Protein AF-A0A6L5QAA8-F1 (afdb_monomer)

pLDDT: mean 79.22, std 14.13, range [44.03, 96.19]

Radius of gyration: 22.78 Å; Cα contacts (8 Å, |Δi|>4): 125; chains: 1; bounding box: 41×27×82 Å

Secondary structure (DSSP, 8-state):
-HHHHHHHHHHHHHHHHHHHHHHHHHGGGSPPPHHHHHHHHHHS-TT--HHHHHHHHHHHHTT-HHHHHHHHHHHHTSGGGHHHHHHHHHHHHHTT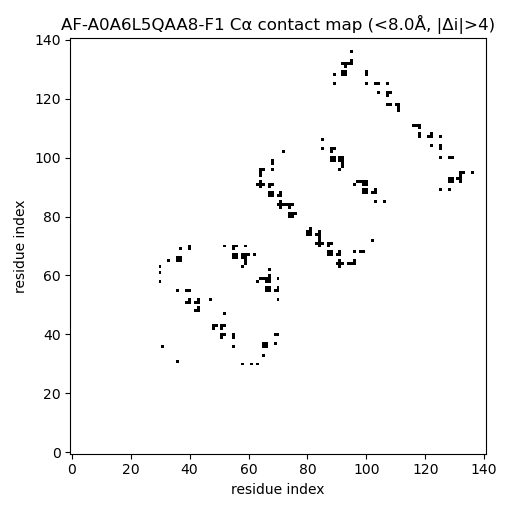-HHHHHHHHHHHHHHHHH-SSSTHHHHHHHHHHHHHHHHHHHS--

InterPro domains:
  IPR011990 Tetratricopeptide-like helical domain superfamily [G3DSA:1.25.40.10] (21-117)

Foldseek 3Di:
DVVVVVVVVVVVVVVVVVVVVVVVVVVVLDLDDLVVLVVLLVVLDPVGDPVSLVVLVSSLVVQPLSSLQSNLVVLVVPPVSPVVSLVSLLSSLLVQNPVSLVVQCVSLVVVCVVDVPDRPVSNVSSVVSNVNSVVVVVPPD

Sequence (141 aa):
MELFNKSGVLISAVLLLVGALIACQAQEDAIPSSTVIEAAAMQIGPAGQPAAERRLQEWADQGSPVAQRELALRYLSNPDKRHEAMQLFERAASAGDAQAAVGLVGMAHEASAGSRGGSAGAALNASRVIKEAATTNYLAH

Nearest PDB structures (foldseek):
  8e0l-assembly1_C  TM=3.605E-01  e=4.767E+00  synthetic construct

Structure (mmCIF, N/CA/C/O backbone):
data_AF-A0A6L5QAA8-F1
#
_entry.id   AF-A0A6L5QAA8-F1
#
loop_
_atom_site.group_PDB
_atom_site.id
_atom_site.type_symbol
_atom_site.label_atom_id
_atom_site.label_alt_id
_atom_site.label_comp_id
_atom_site.label_asym_id
_atom_site.label_entity_id
_atom_site.label_seq_id
_atom_site.pdbx_PDB_ins_code
_atom_site.Cartn_x
_atom_site.Cartn_y
_atom_site.Cartn_z
_atom_site.occupancy
_atom_site.B_iso_or_equiv
_atom_site.auth_seq_id
_atom_site.auth_comp_id
_atom_site.auth_asym_id
_atom_site.auth_atom_id
_atom_site.pdbx_PDB_model_num
ATOM 1 N N . MET A 1 1 ? -21.054 -0.780 58.603 1.00 51.72 1 MET A N 1
ATOM 2 C CA . MET A 1 1 ? -21.460 -1.338 57.292 1.00 51.72 1 MET A CA 1
ATOM 3 C C . MET A 1 1 ? -21.221 -0.376 56.117 1.00 51.72 1 MET A C 1
ATOM 5 O O . MET A 1 1 ? -21.365 -0.800 54.983 1.00 51.72 1 MET A O 1
ATOM 9 N N . GLU A 1 2 ? -20.788 0.877 56.328 1.00 56.81 2 GLU A N 1
ATOM 10 C CA . GLU A 1 2 ? -20.617 1.844 55.222 1.00 56.81 2 GLU A CA 1
ATOM 11 C C . GLU A 1 2 ? -19.251 1.822 54.513 1.00 56.81 2 GLU A C 1
ATOM 13 O O . GLU A 1 2 ? -19.149 2.277 53.375 1.00 56.81 2 GLU A O 1
ATOM 18 N N . LEU A 1 3 ? -18.198 1.292 55.152 1.00 53.03 3 LEU A N 1
ATOM 19 C CA . LEU A 1 3 ? -16.866 1.230 54.534 1.00 53.03 3 LEU A CA 1
ATOM 20 C C . LEU A 1 3 ? -16.831 0.290 53.319 1.00 53.03 3 LEU A C 1
ATOM 22 O O . LEU A 1 3 ? -16.290 0.669 52.288 1.00 53.03 3 LEU A O 1
ATOM 26 N N . PHE A 1 4 ? -17.465 -0.884 53.405 1.00 55.53 4 PHE A N 1
ATOM 27 C CA . PHE A 1 4 ? -17.488 -1.866 52.310 1.00 55.53 4 PHE A CA 1
ATOM 28 C C . PHE A 1 4 ? -18.199 -1.349 51.049 1.00 55.53 4 PHE A C 1
ATOM 30 O O . PHE A 1 4 ? -17.778 -1.669 49.940 1.00 55.53 4 PHE A O 1
ATOM 37 N N . ASN A 1 5 ? -19.219 -0.498 51.203 1.00 61.28 5 ASN A N 1
ATOM 38 C CA . ASN A 1 5 ? -19.919 0.119 50.074 1.00 61.28 5 ASN A CA 1
ATOM 39 C C . ASN A 1 5 ? -19.023 1.137 49.344 1.00 61.28 5 ASN A C 1
ATOM 41 O O . ASN A 1 5 ? -18.922 1.128 48.122 1.00 61.28 5 ASN A O 1
ATOM 45 N N . LYS A 1 6 ? -18.286 1.966 50.096 1.00 62.72 6 LYS A N 1
ATOM 46 C CA . LYS A 1 6 ? -17.345 2.941 49.517 1.00 62.72 6 LYS A CA 1
ATOM 47 C C . LYS A 1 6 ? -16.179 2.246 48.813 1.00 62.72 6 LYS A C 1
ATOM 49 O O . LYS A 1 6 ? -15.821 2.633 47.705 1.00 62.72 6 LYS A O 1
ATOM 54 N N . SER A 1 7 ? -15.632 1.188 49.413 1.00 73.25 7 SER A N 1
ATOM 55 C CA . SER A 1 7 ? -14.557 0.389 48.814 1.00 73.25 7 SER A CA 1
ATOM 56 C C . SER A 1 7 ? -14.996 -0.312 47.522 1.00 73.25 7 SER A C 1
ATOM 58 O O . SER A 1 7 ? -14.253 -0.290 46.546 1.00 73.25 7 SER A O 1
ATOM 60 N N . GLY A 1 8 ? -16.208 -0.880 47.473 1.00 75.00 8 GLY A N 1
ATOM 61 C CA . GLY A 1 8 ? -16.737 -1.541 46.272 1.00 75.00 8 GLY A CA 1
ATOM 62 C C . GLY A 1 8 ? -17.003 -0.582 45.105 1.00 75.00 8 GLY A C 1
ATOM 63 O O . GLY A 1 8 ? -16.705 -0.908 43.952 1.00 75.00 8 GLY A O 1
ATOM 64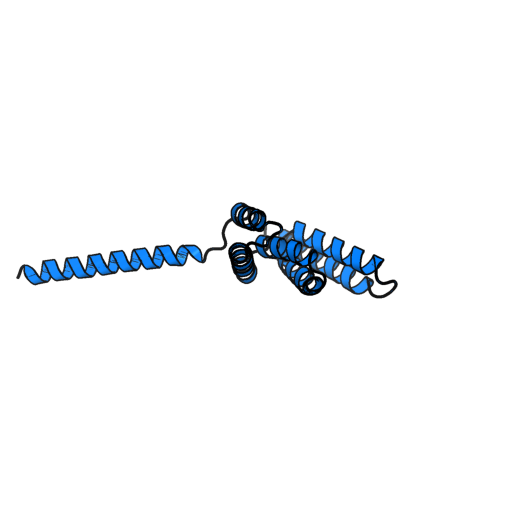 N N . VAL A 1 9 ? -17.491 0.627 45.404 1.00 79.69 9 VAL A N 1
ATOM 65 C CA . VAL A 1 9 ? -17.697 1.689 44.404 1.00 79.69 9 VAL A CA 1
ATOM 66 C C . VAL A 1 9 ? -16.362 2.178 43.839 1.00 79.69 9 VAL A C 1
ATOM 68 O O . VAL A 1 9 ? -16.242 2.345 42.627 1.00 79.69 9 VAL A O 1
ATOM 71 N N . LEU A 1 10 ? -15.339 2.342 44.684 1.00 81.38 10 LEU A N 1
ATOM 72 C CA . LEU A 1 10 ? -14.003 2.744 44.234 1.00 81.38 10 LEU A CA 1
ATOM 73 C C . LEU A 1 10 ? -13.359 1.690 43.325 1.00 81.38 10 LEU A C 1
ATOM 75 O O . LEU A 1 10 ? -12.819 2.042 42.282 1.00 81.38 10 LEU A O 1
ATOM 79 N N . ILE A 1 11 ? -13.460 0.404 43.672 1.00 82.31 11 ILE A N 1
ATOM 80 C CA . ILE A 1 11 ? -12.907 -0.681 42.847 1.00 82.31 11 ILE A CA 1
ATOM 81 C C . ILE A 1 11 ? -13.621 -0.748 41.490 1.00 82.31 11 ILE A C 1
ATOM 83 O O . ILE A 1 11 ? -12.961 -0.843 40.458 1.00 82.31 11 ILE A O 1
ATOM 87 N N . SER A 1 12 ? -14.953 -0.629 41.468 1.00 81.06 12 SER A N 1
ATOM 88 C CA . SER A 1 12 ? -15.714 -0.623 40.209 1.00 81.06 12 SER A CA 1
ATOM 89 C C . SER A 1 12 ? -15.386 0.592 39.339 1.00 81.06 12 SER A C 1
ATOM 91 O O . SER A 1 12 ? -15.223 0.451 38.131 1.00 81.06 12 SER A O 1
ATOM 93 N N . ALA A 1 13 ? -15.227 1.777 39.937 1.00 82.69 13 ALA A N 1
ATOM 94 C CA . ALA A 1 13 ? -14.843 2.986 39.211 1.00 82.69 13 ALA A CA 1
ATOM 95 C C . ALA A 1 13 ? -13.434 2.876 38.606 1.00 82.69 13 ALA A C 1
ATOM 97 O O . ALA A 1 13 ? -13.224 3.273 37.461 1.00 82.69 13 ALA A O 1
ATOM 98 N N . VAL A 1 14 ? -12.482 2.292 39.341 1.00 85.69 14 VAL A N 1
ATOM 99 C CA . VAL A 1 14 ? -11.121 2.043 38.842 1.00 85.69 14 VAL A CA 1
ATOM 100 C C . VAL A 1 14 ? -11.136 1.037 37.692 1.00 85.69 14 VAL A C 1
ATOM 102 O O . VAL A 1 14 ? -10.499 1.282 36.673 1.00 85.69 14 VAL A O 1
ATOM 105 N N . LEU A 1 15 ? -11.894 -0.056 37.805 1.00 84.75 15 LEU A N 1
ATOM 106 C CA . LEU A 1 15 ? -12.011 -1.045 36.729 1.00 84.75 15 LEU A CA 1
ATOM 107 C C . LEU A 1 15 ? -12.664 -0.461 35.468 1.00 84.75 15 LEU A C 1
ATOM 109 O O . LEU A 1 15 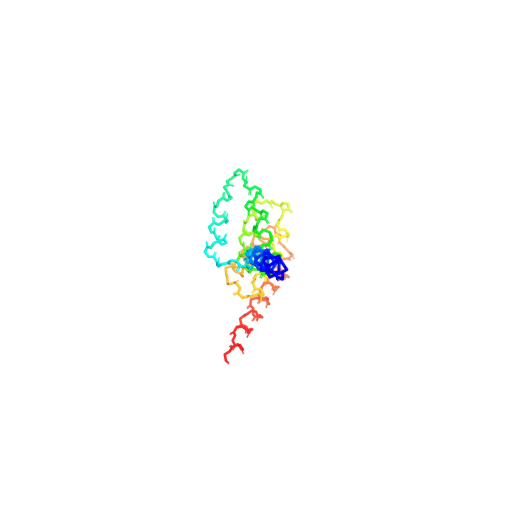? -12.208 -0.751 34.365 1.00 84.75 15 LEU A O 1
ATOM 113 N N . LEU A 1 16 ? -13.677 0.400 35.616 1.00 83.12 16 LEU A N 1
ATOM 114 C CA . LEU A 1 16 ? -14.295 1.108 34.490 1.00 83.12 16 LEU A CA 1
ATOM 115 C C . LEU A 1 16 ? -13.321 2.082 33.817 1.00 83.12 16 LEU A C 1
ATOM 117 O O . LEU A 1 16 ? -13.253 2.120 32.591 1.00 83.12 16 LEU A O 1
ATOM 121 N N . LEU A 1 17 ? -12.535 2.830 34.598 1.00 81.94 17 LEU A N 1
ATOM 122 C CA . LEU A 1 17 ? -11.500 3.724 34.071 1.00 81.94 17 LEU A CA 1
ATOM 123 C C . LEU A 1 17 ? -10.405 2.954 33.326 1.00 81.94 17 LEU A C 1
ATOM 125 O O . LEU A 1 17 ? -10.034 3.335 32.221 1.00 81.94 17 LEU A O 1
ATOM 129 N N . VAL A 1 18 ? -9.916 1.850 33.893 1.00 81.81 18 VAL A N 1
ATOM 130 C CA . VAL A 1 18 ? -8.899 1.008 33.246 1.00 81.81 18 VAL A CA 1
ATOM 131 C C . VAL A 1 18 ? -9.454 0.363 31.973 1.00 81.81 18 VAL A C 1
ATOM 133 O O . VAL A 1 18 ? -8.783 0.382 30.946 1.00 81.81 18 VAL A O 1
ATOM 136 N N . GLY A 1 19 ? -10.692 -0.139 31.997 1.00 78.00 19 GLY A N 1
ATOM 137 C CA . GLY A 1 19 ? -11.357 -0.683 30.810 1.00 78.00 19 GLY A CA 1
ATOM 138 C C . GLY A 1 19 ? -11.537 0.354 29.697 1.00 78.00 19 GLY A C 1
ATOM 139 O O . GLY A 1 19 ? -11.275 0.053 28.535 1.00 78.00 19 GLY A O 1
ATOM 140 N N . ALA A 1 20 ? -11.906 1.591 30.047 1.00 77.25 20 ALA A N 1
ATOM 141 C CA . ALA A 1 20 ? -12.014 2.693 29.092 1.00 77.25 20 ALA A CA 1
ATOM 142 C C . ALA A 1 20 ? -10.654 3.072 28.480 1.00 77.25 20 ALA A C 1
ATOM 144 O O . ALA A 1 20 ? -10.570 3.322 27.281 1.00 77.25 20 ALA A O 1
ATOM 145 N N . LEU A 1 21 ? -9.578 3.062 29.275 1.00 71.75 21 LEU A N 1
ATOM 146 C CA . LEU A 1 21 ? -8.226 3.327 28.778 1.00 71.75 21 LEU A CA 1
ATOM 147 C C . LEU A 1 21 ? -7.737 2.229 27.825 1.00 71.75 21 LEU A C 1
ATOM 149 O O . LEU A 1 21 ? -7.168 2.546 26.786 1.00 71.75 21 LEU A O 1
ATOM 153 N N . ILE A 1 22 ? -8.003 0.955 28.125 1.00 69.44 22 ILE A N 1
ATOM 154 C CA . ILE A 1 22 ? -7.653 -0.163 27.233 1.0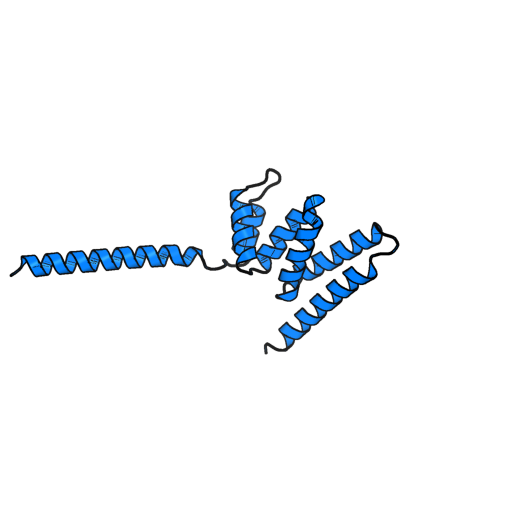0 69.44 22 ILE A CA 1
ATOM 155 C C . ILE A 1 22 ? -8.439 -0.070 25.914 1.00 69.44 22 ILE A C 1
ATOM 157 O O . ILE A 1 22 ? -7.868 -0.282 24.847 1.00 69.44 22 ILE A O 1
ATOM 161 N N . ALA A 1 23 ? -9.723 0.297 25.971 1.00 60.66 23 ALA A N 1
ATOM 162 C CA . ALA A 1 23 ? -10.546 0.488 24.778 1.00 60.66 23 ALA A CA 1
ATOM 163 C C . ALA A 1 23 ? -10.061 1.655 23.898 1.00 60.66 23 ALA A C 1
ATOM 165 O O . ALA A 1 23 ? -10.082 1.536 22.676 1.00 60.66 23 ALA A O 1
ATOM 166 N N . CYS A 1 24 ? -9.573 2.749 24.496 1.00 59.03 24 CYS A N 1
ATOM 167 C CA . CYS A 1 24 ? -8.958 3.846 23.744 1.00 59.03 24 CYS A CA 1
ATOM 168 C C . CYS A 1 24 ? -7.674 3.416 23.019 1.00 59.03 24 CYS A C 1
ATOM 170 O O . CYS A 1 24 ? -7.480 3.808 21.873 1.00 59.03 24 CYS A O 1
ATOM 172 N N . GLN A 1 25 ? -6.830 2.590 23.647 1.00 56.50 25 GLN A N 1
ATOM 173 C CA . GLN A 1 25 ? -5.596 2.104 23.015 1.00 56.50 25 GLN A CA 1
ATOM 174 C C . GLN A 1 25 ? -5.881 1.128 21.865 1.00 56.50 25 GLN A C 1
ATOM 176 O O . GLN A 1 25 ? -5.207 1.162 20.844 1.00 56.50 25 GLN A O 1
ATOM 181 N N . ALA A 1 26 ? -6.918 0.295 21.987 1.00 54.69 26 ALA A N 1
ATOM 182 C CA . ALA A 1 26 ? -7.302 -0.649 20.935 1.00 54.69 26 ALA A CA 1
ATOM 183 C C . ALA A 1 26 ? -7.845 0.033 19.662 1.00 54.69 26 ALA A C 1
ATOM 185 O O . ALA A 1 26 ? -7.930 -0.595 18.610 1.00 54.69 26 ALA A O 1
ATOM 186 N N . GLN A 1 27 ? -8.223 1.314 19.733 1.00 49.53 27 GLN A N 1
ATOM 187 C CA . GLN A 1 27 ? -8.711 2.054 18.570 1.00 49.53 27 GLN A CA 1
ATOM 188 C C . GLN A 1 27 ? -7.575 2.533 17.644 1.00 49.53 27 GLN A C 1
ATOM 190 O O . GLN A 1 27 ? -7.841 2.882 16.495 1.00 49.53 27 GLN A O 1
ATOM 195 N N . GLU A 1 28 ? -6.318 2.493 18.103 1.00 53.97 28 GLU A N 1
ATOM 196 C CA . GLU A 1 28 ? -5.133 2.771 17.277 1.00 53.97 28 GLU A CA 1
ATOM 197 C C . GLU A 1 28 ? -4.810 1.632 16.284 1.00 53.97 28 GLU A C 1
ATOM 199 O O . GLU A 1 28 ? -4.128 1.878 15.291 1.00 53.97 28 GLU A O 1
ATOM 204 N N . ASP A 1 29 ? -5.359 0.426 16.490 1.00 57.00 29 ASP A N 1
ATOM 205 C CA . ASP A 1 29 ? -5.167 -0.751 15.621 1.00 57.00 29 ASP A CA 1
ATOM 206 C C . ASP A 1 29 ? -6.130 -0.798 14.415 1.00 57.00 29 ASP A C 1
ATOM 208 O O . ASP A 1 29 ? -6.130 -1.751 13.635 1.00 57.00 29 ASP A O 1
ATOM 212 N N . ALA A 1 30 ? -6.992 0.209 14.244 1.00 73.00 30 ALA A N 1
ATOM 213 C CA . ALA A 1 30 ? -7.835 0.304 13.060 1.00 73.00 30 ALA A CA 1
ATOM 214 C C . ALA A 1 30 ? -7.054 0.945 11.904 1.00 73.00 30 ALA A C 1
ATOM 216 O O . ALA A 1 30 ? -6.535 2.055 12.037 1.00 73.00 30 ALA A O 1
ATOM 217 N N . ILE A 1 31 ? -7.035 0.283 10.741 1.00 83.69 31 ILE A N 1
ATOM 218 C CA . ILE A 1 31 ? -6.501 0.866 9.503 1.00 83.69 31 ILE A CA 1
ATOM 219 C C . ILE A 1 31 ? -7.205 2.214 9.260 1.00 83.69 31 ILE A C 1
ATOM 221 O O . ILE A 1 31 ? -8.429 2.241 9.084 1.00 83.69 31 ILE A O 1
ATOM 225 N N . PRO A 1 32 ? -6.473 3.341 9.247 1.00 86.19 32 PRO A N 1
ATOM 226 C CA . PRO A 1 32 ? -7.092 4.647 9.107 1.00 86.19 32 PRO A CA 1
ATOM 227 C C . PRO A 1 32 ? -7.554 4.886 7.665 1.00 86.19 32 PRO A C 1
ATOM 229 O O . PRO A 1 32 ? -7.173 4.186 6.728 1.00 86.19 32 PRO A O 1
ATOM 232 N N . SER A 1 33 ? -8.387 5.909 7.468 1.00 90.50 33 SER A N 1
ATOM 233 C CA . SER A 1 33 ? -8.886 6.267 6.133 1.00 90.50 33 SER A CA 1
ATOM 234 C C . SER A 1 33 ? -7.755 6.601 5.145 1.00 90.50 33 SER A C 1
ATOM 236 O O . SER A 1 33 ? -6.705 7.100 5.553 1.00 90.50 33 SER A O 1
ATOM 238 N N . SER A 1 34 ? -8.005 6.414 3.842 1.00 89.06 34 SER A N 1
ATOM 239 C CA . SER A 1 34 ? -7.032 6.668 2.758 1.00 89.06 34 SER A CA 1
ATOM 240 C C . SER A 1 34 ? -6.344 8.029 2.866 1.00 89.06 34 SER A C 1
ATOM 242 O O . SER A 1 34 ? -5.132 8.126 2.714 1.00 89.06 34 SER A O 1
ATOM 244 N N . THR A 1 35 ? -7.098 9.078 3.202 1.00 90.88 35 THR A N 1
ATOM 245 C CA . THR A 1 35 ? -6.581 10.448 3.320 1.00 90.88 35 THR A CA 1
ATOM 246 C C . THR A 1 35 ? -5.543 10.592 4.430 1.00 90.88 35 THR A C 1
ATOM 248 O O . THR A 1 35 ? -4.566 11.317 4.268 1.00 90.88 35 THR A O 1
ATOM 251 N N . VAL A 1 36 ? -5.722 9.889 5.550 1.00 91.50 36 VAL A N 1
ATOM 252 C CA . VAL A 1 36 ? -4.765 9.887 6.666 1.00 91.50 36 VAL A CA 1
ATOM 253 C C . VAL A 1 36 ? -3.490 9.153 6.268 1.00 91.50 36 VAL A C 1
ATOM 255 O O . VAL A 1 36 ? -2.395 9.624 6.570 1.00 91.50 36 VAL A O 1
ATOM 258 N N . ILE A 1 37 ? -3.627 8.033 5.556 1.00 92.69 37 ILE A N 1
ATOM 259 C CA . ILE A 1 37 ? -2.494 7.245 5.063 1.00 92.69 37 ILE A CA 1
ATOM 260 C C . ILE A 1 37 ? -1.665 8.065 4.071 1.00 92.69 37 ILE A C 1
ATOM 262 O O . ILE A 1 37 ? -0.450 8.176 4.221 1.00 92.69 37 ILE A O 1
ATOM 266 N N . GLU A 1 38 ? -2.318 8.698 3.100 1.00 91.69 38 GLU A N 1
ATOM 267 C CA . GLU A 1 38 ? -1.668 9.552 2.103 1.00 91.69 38 GLU A CA 1
ATOM 268 C C . GLU A 1 38 ? -1.033 10.789 2.746 1.00 91.69 38 GLU A C 1
ATOM 270 O O . GLU A 1 38 ? 0.104 11.138 2.431 1.00 91.69 38 GLU A O 1
ATOM 275 N N . ALA A 1 39 ? -1.703 11.423 3.712 1.00 89.81 39 ALA A N 1
ATOM 276 C CA . ALA A 1 39 ? -1.131 12.544 4.454 1.00 89.81 39 ALA A CA 1
ATOM 277 C C . ALA A 1 39 ? 0.110 12.128 5.262 1.00 89.81 39 ALA A C 1
ATOM 279 O O . ALA A 1 39 ? 1.095 12.868 5.315 1.00 89.81 39 ALA A O 1
ATOM 280 N N . ALA A 1 40 ? 0.093 10.945 5.880 1.00 89.19 40 ALA A N 1
ATOM 281 C CA . ALA A 1 40 ? 1.258 10.392 6.562 1.00 89.19 40 ALA A CA 1
ATOM 282 C C . ALA A 1 40 ? 2.387 10.076 5.573 1.00 89.19 40 ALA A C 1
ATOM 284 O O . ALA A 1 40 ? 3.549 10.364 5.863 1.00 89.19 40 ALA A O 1
ATOM 285 N N . ALA A 1 41 ? 2.054 9.566 4.383 1.00 89.69 41 ALA A N 1
ATOM 286 C CA . ALA A 1 41 ? 3.021 9.396 3.313 1.00 89.69 41 ALA A CA 1
ATOM 287 C C . ALA A 1 41 ? 3.640 10.751 2.934 1.00 89.69 41 ALA A C 1
ATOM 289 O O . ALA A 1 41 ? 4.858 10.873 2.950 1.00 89.69 41 ALA A O 1
ATOM 290 N N . MET A 1 42 ? 2.862 11.809 2.701 1.00 87.38 42 MET A N 1
ATOM 291 C CA . MET A 1 42 ? 3.401 13.136 2.351 1.00 87.38 42 MET A CA 1
ATOM 292 C C . MET A 1 42 ? 4.391 13.702 3.383 1.00 87.38 42 MET A C 1
ATOM 294 O O . MET A 1 42 ? 5.303 14.441 3.016 1.00 87.38 42 MET A O 1
ATOM 298 N N . GLN A 1 43 ? 4.261 13.340 4.663 1.00 85.19 43 GLN A N 1
ATOM 299 C CA . GLN A 1 43 ? 5.189 13.773 5.715 1.00 85.19 43 GLN A CA 1
ATOM 300 C C . GLN A 1 43 ? 6.573 13.127 5.615 1.00 85.19 43 GLN A C 1
ATOM 302 O O . GLN A 1 43 ? 7.541 13.667 6.156 1.00 85.19 43 GLN A O 1
ATOM 307 N N . ILE A 1 44 ? 6.696 11.987 4.935 1.00 84.00 44 ILE A N 1
ATOM 308 C CA . ILE A 1 44 ? 7.981 11.341 4.677 1.00 84.00 44 ILE A CA 1
ATOM 309 C C . ILE A 1 44 ? 8.631 12.083 3.497 1.00 84.00 44 ILE A C 1
ATOM 311 O O . ILE A 1 44 ? 8.518 11.691 2.331 1.00 84.00 44 ILE A O 1
ATOM 315 N N . GLY A 1 45 ? 9.274 13.204 3.822 1.00 72.12 45 GLY A N 1
ATOM 316 C CA . GLY A 1 45 ? 10.048 14.016 2.887 1.00 72.12 45 GLY A CA 1
ATOM 317 C C . GLY A 1 45 ? 11.345 13.335 2.416 1.00 72.12 45 GLY A C 1
ATOM 318 O O . GLY A 1 45 ? 11.621 12.192 2.786 1.00 72.12 45 GLY A O 1
ATOM 319 N N . PRO A 1 46 ? 12.188 14.040 1.638 1.00 67.00 46 PRO A N 1
ATOM 320 C CA . PRO A 1 46 ? 13.405 13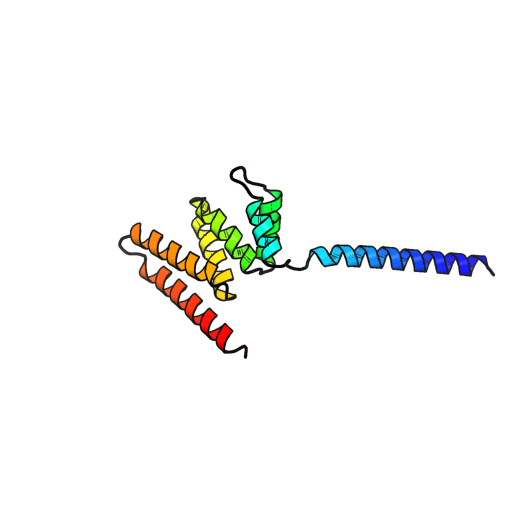.479 1.037 1.00 67.00 46 PRO A CA 1
ATOM 321 C C . PRO A 1 46 ? 14.452 13.009 2.058 1.00 67.00 46 PRO A C 1
ATOM 323 O O . PRO A 1 46 ? 15.269 12.152 1.742 1.00 67.00 46 PRO A O 1
ATOM 326 N N . ALA A 1 47 ? 14.416 13.536 3.286 1.00 68.44 47 ALA A N 1
ATOM 327 C CA . ALA A 1 47 ? 15.293 13.105 4.375 1.00 68.44 47 ALA A CA 1
ATOM 328 C C . ALA A 1 47 ? 14.868 11.770 5.019 1.00 68.44 47 ALA A C 1
ATOM 330 O O . ALA A 1 47 ? 15.624 11.223 5.816 1.00 68.44 47 ALA A O 1
ATOM 331 N N . GLY A 1 48 ? 13.678 11.254 4.684 1.00 67.56 48 GLY A N 1
ATOM 332 C CA . GLY A 1 48 ? 13.077 10.103 5.346 1.00 67.56 48 GLY A CA 1
ATOM 333 C C . GLY A 1 48 ? 12.617 10.459 6.760 1.00 67.56 48 GLY A C 1
ATOM 334 O O . GLY A 1 48 ? 13.388 10.898 7.605 1.00 67.56 48 GLY A O 1
ATOM 335 N N . GLN A 1 49 ? 11.332 10.276 7.043 1.00 80.75 49 GLN A N 1
ATOM 336 C CA . GLN A 1 49 ? 10.824 10.315 8.413 1.00 80.75 49 GLN A CA 1
ATOM 337 C C . GLN A 1 49 ? 10.597 8.872 8.861 1.00 80.75 49 GLN A C 1
ATOM 339 O O . GLN A 1 49 ? 9.536 8.316 8.568 1.00 80.75 49 GLN A O 1
ATOM 344 N N . PRO A 1 50 ? 11.565 8.242 9.558 1.00 81.50 50 PRO A N 1
ATOM 345 C CA . PRO A 1 50 ? 11.530 6.805 9.836 1.00 81.50 50 PRO A CA 1
ATOM 346 C C . PRO A 1 50 ? 10.311 6.394 10.669 1.00 81.50 50 PRO A C 1
ATOM 348 O O . PRO A 1 50 ? 9.823 5.276 10.547 1.00 81.50 50 PRO A O 1
ATOM 351 N N . ALA A 1 51 ? 9.777 7.302 11.490 1.00 84.75 51 ALA A N 1
ATOM 352 C CA . ALA A 1 51 ? 8.551 7.060 12.246 1.00 84.75 51 ALA A CA 1
ATOM 353 C C . ALA A 1 51 ? 7.296 7.018 11.357 1.00 84.75 51 ALA A C 1
ATOM 355 O O . ALA A 1 51 ? 6.385 6.240 11.624 1.00 84.75 51 ALA A O 1
ATOM 356 N N . ALA A 1 52 ? 7.229 7.850 10.316 1.00 85.38 52 ALA A N 1
ATOM 357 C CA . ALA A 1 52 ? 6.101 7.860 9.391 1.00 85.38 52 ALA A CA 1
ATOM 358 C C . ALA A 1 52 ? 6.192 6.698 8.390 1.00 85.38 52 ALA A C 1
ATOM 360 O O . ALA A 1 52 ? 5.177 6.077 8.095 1.00 85.38 52 ALA A O 1
ATOM 361 N N . GLU A 1 53 ? 7.401 6.330 7.951 1.00 88.31 53 GLU A N 1
ATOM 362 C CA . GLU A 1 53 ? 7.612 5.121 7.143 1.00 88.31 53 GLU A CA 1
ATOM 363 C C . GLU A 1 53 ? 7.240 3.854 7.919 1.00 88.31 53 GLU A C 1
ATOM 365 O O . GLU A 1 53 ? 6.546 2.997 7.381 1.00 88.31 53 GLU A O 1
ATOM 370 N N . ARG A 1 54 ? 7.608 3.766 9.205 1.00 90.06 54 ARG A N 1
ATOM 371 C CA . ARG A 1 54 ? 7.224 2.632 10.056 1.00 90.06 54 ARG A CA 1
ATOM 372 C C . ARG A 1 54 ? 5.708 2.494 10.195 1.00 90.06 54 ARG A C 1
ATOM 374 O O . ARG A 1 54 ? 5.197 1.397 10.035 1.00 90.06 54 ARG A O 1
ATOM 381 N N . ARG A 1 55 ? 4.985 3.596 10.413 1.00 90.00 55 ARG A N 1
ATOM 382 C CA . ARG A 1 55 ? 3.511 3.571 10.445 1.00 90.00 55 ARG A CA 1
ATOM 383 C C . ARG A 1 55 ? 2.911 3.124 9.117 1.00 90.00 55 ARG A C 1
ATOM 385 O O . ARG A 1 55 ? 1.961 2.351 9.090 1.00 90.00 55 ARG A O 1
ATOM 392 N N . LEU A 1 56 ? 3.483 3.589 8.008 1.00 91.88 56 LEU A N 1
ATOM 393 C CA . LEU A 1 56 ? 3.042 3.177 6.680 1.00 91.88 56 LEU A CA 1
ATOM 394 C C . LEU A 1 56 ? 3.261 1.674 6.461 1.00 91.88 56 LEU A C 1
ATOM 396 O O . LEU A 1 56 ? 2.397 1.008 5.899 1.00 91.88 56 LEU A O 1
ATOM 400 N N . GLN A 1 57 ? 4.380 1.142 6.955 1.00 93.25 57 GLN A N 1
ATOM 401 C CA . GLN A 1 57 ? 4.669 -0.289 6.962 1.00 93.25 57 GLN A CA 1
ATOM 402 C C . GLN A 1 57 ? 3.653 -1.063 7.809 1.00 93.25 57 GLN A C 1
ATOM 404 O O . GLN A 1 57 ? 3.069 -2.021 7.318 1.00 93.25 57 GLN A O 1
ATOM 409 N N . GLU A 1 58 ? 3.363 -0.601 9.025 1.00 92.81 58 GLU A N 1
ATOM 410 C CA . GLU A 1 58 ? 2.368 -1.219 9.909 1.00 92.81 58 GLU A CA 1
ATOM 411 C C . GLU A 1 58 ? 0.986 -1.294 9.244 1.00 92.81 58 GLU A C 1
ATOM 413 O O . GLU A 1 58 ? 0.345 -2.343 9.267 1.00 92.81 58 GLU A O 1
ATOM 418 N N . TRP A 1 59 ? 0.521 -0.219 8.600 1.00 93.94 59 TRP A N 1
ATOM 419 C CA . TRP A 1 59 ? -0.758 -0.240 7.881 1.00 93.94 59 TRP A CA 1
ATOM 420 C C . TRP A 1 59 ? -0.723 -1.117 6.627 1.00 93.94 59 TRP A C 1
ATOM 422 O O . TRP A 1 59 ? -1.729 -1.741 6.283 1.00 93.94 59 TRP A O 1
ATOM 432 N N . ALA A 1 60 ? 0.418 -1.182 5.939 1.00 94.06 60 ALA A N 1
ATOM 433 C CA . ALA A 1 60 ? 0.596 -2.061 4.789 1.00 94.06 60 ALA A CA 1
ATOM 434 C C . ALA A 1 60 ? 0.548 -3.544 5.195 1.00 94.06 60 ALA A C 1
ATOM 436 O O . ALA A 1 60 ? -0.068 -4.351 4.491 1.00 94.06 60 ALA A O 1
ATOM 437 N N . ASP A 1 61 ? 1.136 -3.883 6.343 1.00 93.06 61 ASP A N 1
ATOM 438 C CA . ASP A 1 61 ? 1.145 -5.228 6.923 1.00 93.06 61 ASP A CA 1
ATOM 439 C C . ASP A 1 61 ? -0.234 -5.630 7.467 1.00 93.06 61 ASP A C 1
ATOM 441 O O . ASP A 1 61 ? -0.627 -6.789 7.353 1.00 93.06 61 ASP A O 1
ATOM 445 N N . GLN A 1 62 ? -1.022 -4.664 7.948 1.00 91.12 62 GLN A N 1
ATOM 446 C CA . GLN A 1 62 ? -2.440 -4.854 8.284 1.00 91.12 62 GLN A CA 1
ATOM 447 C C . GLN A 1 62 ? -3.342 -5.046 7.050 1.00 91.12 62 GLN A C 1
ATOM 449 O O . GLN A 1 62 ? -4.519 -5.368 7.190 1.00 91.12 62 GLN A O 1
ATOM 454 N N . GLY A 1 63 ? -2.806 -4.879 5.836 1.00 90.62 63 GLY A N 1
ATOM 455 C CA . GLY A 1 63 ? -3.519 -5.152 4.588 1.00 90.62 63 GLY A CA 1
ATOM 456 C C . GLY A 1 63 ? -4.128 -3.927 3.910 1.00 90.62 63 GLY A C 1
ATOM 457 O O . GLY A 1 63 ? -4.925 -4.095 2.993 1.00 90.62 63 GLY A O 1
ATOM 458 N N . SER A 1 64 ? -3.765 -2.704 4.314 1.00 94.69 64 SER A N 1
ATOM 459 C CA . SER A 1 64 ? -4.236 -1.491 3.639 1.00 94.69 64 SER A CA 1
ATOM 460 C C . SER A 1 64 ? -3.672 -1.388 2.213 1.00 94.69 64 SER A C 1
ATOM 462 O O . SER A 1 64 ? -2.457 -1.202 2.065 1.00 94.69 64 SER A O 1
ATOM 464 N N . PRO A 1 65 ? -4.513 -1.428 1.157 1.00 94.06 65 PRO A N 1
ATOM 465 C CA . PRO A 1 65 ? -4.037 -1.329 -0.227 1.00 94.06 65 PRO A CA 1
ATOM 466 C C . PRO A 1 65 ? -3.373 0.025 -0.508 1.00 94.06 65 PRO A C 1
ATOM 468 O O . PRO A 1 65 ? -2.351 0.106 -1.186 1.00 94.06 65 PRO A O 1
ATOM 471 N N . VAL A 1 66 ? -3.904 1.084 0.110 1.00 94.81 66 VAL A N 1
ATOM 472 C CA . VAL A 1 66 ? -3.387 2.454 0.019 1.00 94.81 66 VAL A CA 1
ATOM 473 C C . VAL A 1 66 ? -1.997 2.540 0.647 1.00 94.81 66 VAL A C 1
ATOM 475 O O . VAL A 1 66 ? -1.077 3.065 0.030 1.00 94.81 66 VAL A O 1
ATOM 478 N N . ALA A 1 67 ? -1.803 1.982 1.848 1.00 95.56 67 ALA A N 1
ATOM 479 C CA . ALA A 1 67 ? -0.495 2.023 2.505 1.00 95.56 67 ALA A CA 1
ATOM 480 C C . ALA A 1 67 ? 0.554 1.207 1.740 1.00 95.56 67 ALA A C 1
ATOM 482 O O . ALA A 1 67 ? 1.686 1.658 1.575 1.00 95.56 67 ALA A O 1
ATOM 483 N N . GLN A 1 68 ? 0.163 0.037 1.223 1.00 96.19 68 GLN A N 1
ATOM 484 C CA . GLN A 1 68 ? 1.016 -0.790 0.369 1.00 96.19 68 GLN A CA 1
ATOM 485 C C . GLN A 1 68 ? 1.456 -0.027 -0.887 1.00 96.19 68 GLN A C 1
ATOM 487 O O . GLN A 1 68 ? 2.644 -0.015 -1.206 1.00 96.19 68 GLN A O 1
ATOM 492 N N . ARG A 1 69 ? 0.527 0.664 -1.560 1.00 95.62 69 ARG A N 1
ATOM 493 C CA . ARG A 1 69 ? 0.813 1.510 -2.726 1.00 95.62 69 ARG A CA 1
ATOM 494 C C . ARG A 1 69 ? 1.774 2.652 -2.391 1.00 95.62 69 ARG A C 1
ATOM 496 O O . ARG A 1 69 ? 2.770 2.830 -3.089 1.00 95.62 69 ARG A O 1
ATOM 503 N N . GLU A 1 70 ? 1.502 3.415 -1.334 1.00 94.75 70 GLU A N 1
ATOM 504 C CA . GLU A 1 70 ? 2.354 4.541 -0.931 1.00 94.75 70 GLU A CA 1
ATOM 505 C C . GLU A 1 70 ? 3.766 4.080 -0.535 1.00 94.75 70 GLU A C 1
ATOM 507 O O . GLU A 1 70 ? 4.757 4.732 -0.870 1.00 94.75 70 GLU A O 1
ATOM 512 N N . LEU A 1 71 ? 3.889 2.929 0.135 1.00 94.00 71 LEU A N 1
ATOM 513 C CA . LEU A 1 71 ? 5.185 2.343 0.475 1.00 94.00 71 LEU A CA 1
ATOM 514 C C . LEU A 1 71 ? 5.930 1.864 -0.781 1.00 94.00 71 LEU A C 1
ATOM 516 O O . LEU A 1 71 ? 7.127 2.118 -0.926 1.00 94.00 71 LEU A O 1
ATOM 520 N N . ALA A 1 72 ? 5.223 1.244 -1.729 1.00 94.19 72 ALA A N 1
ATOM 521 C CA . ALA A 1 72 ? 5.793 0.806 -2.999 1.00 94.19 72 ALA A CA 1
ATOM 522 C C . ALA A 1 72 ? 6.365 1.975 -3.814 1.00 94.19 72 ALA A C 1
ATOM 524 O O . ALA A 1 72 ? 7.497 1.894 -4.292 1.00 94.19 72 ALA A O 1
ATOM 525 N N . LEU A 1 73 ? 5.634 3.093 -3.909 1.00 92.25 73 LEU A N 1
ATOM 526 C CA . LEU A 1 73 ? 6.089 4.308 -4.598 1.00 92.25 73 LEU A CA 1
ATOM 527 C C . LEU A 1 73 ? 7.411 4.841 -4.030 1.00 92.25 73 LEU A C 1
ATOM 529 O O . LEU A 1 73 ? 8.262 5.331 -4.772 1.00 92.25 73 LEU A O 1
ATOM 533 N N . ARG A 1 74 ? 7.628 4.704 -2.719 1.00 89.06 74 ARG A N 1
ATOM 534 C CA . ARG A 1 74 ? 8.904 5.072 -2.087 1.00 89.06 74 ARG A CA 1
ATOM 535 C C . ARG A 1 74 ? 10.012 4.120 -2.465 1.00 89.06 74 ARG A C 1
ATOM 537 O O . ARG A 1 74 ? 11.117 4.547 -2.792 1.00 89.06 74 ARG A O 1
ATOM 544 N N . TYR A 1 75 ? 9.712 2.831 -2.421 1.00 91.31 75 TYR A N 1
ATOM 545 C CA . TYR A 1 75 ? 10.687 1.793 -2.702 1.00 91.31 75 TYR A CA 1
ATOM 546 C C . TYR A 1 75 ? 11.119 1.810 -4.171 1.00 91.31 75 TYR A C 1
ATOM 548 O O . TYR A 1 75 ? 12.260 1.464 -4.448 1.00 91.31 75 TYR A O 1
ATOM 556 N N . LEU A 1 76 ? 10.296 2.325 -5.095 1.00 88.25 76 LEU A N 1
ATOM 557 C CA . LEU A 1 76 ? 10.708 2.579 -6.483 1.00 88.25 76 LEU A CA 1
ATOM 558 C C . LEU A 1 76 ? 11.931 3.492 -6.602 1.00 88.25 76 LEU A C 1
ATOM 560 O O . LEU A 1 76 ? 12.753 3.298 -7.496 1.00 88.25 76 LEU A O 1
ATOM 564 N N . SER A 1 77 ? 12.061 4.471 -5.703 1.00 83.19 77 SER A N 1
ATOM 565 C CA . SER A 1 77 ? 13.189 5.408 -5.705 1.00 83.19 77 SER A CA 1
ATOM 566 C C . SER A 1 77 ? 14.490 4.759 -5.218 1.00 83.19 77 SER A C 1
ATOM 5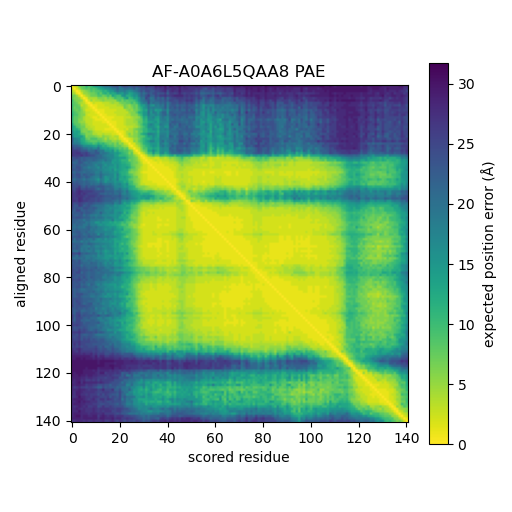68 O O . SER A 1 77 ? 15.564 5.325 -5.415 1.00 83.19 77 SER A O 1
ATOM 570 N N . ASN A 1 78 ? 14.416 3.575 -4.596 1.00 86.88 78 ASN A N 1
ATOM 571 C CA . ASN 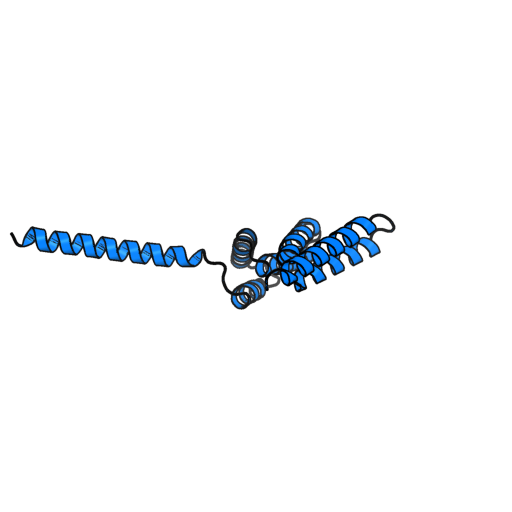A 1 78 ? 15.570 2.807 -4.152 1.00 86.88 78 ASN A CA 1
ATOM 572 C C . ASN A 1 78 ? 15.752 1.556 -5.041 1.00 86.88 78 ASN A C 1
ATOM 574 O O . ASN A 1 78 ? 14.939 0.631 -4.971 1.00 86.88 78 ASN A O 1
ATOM 578 N N . PRO A 1 79 ? 16.824 1.473 -5.851 1.00 84.56 79 PRO A N 1
ATOM 579 C CA . PRO A 1 79 ? 17.031 0.352 -6.766 1.00 84.56 79 PRO A CA 1
ATOM 580 C C . PRO A 1 79 ? 17.090 -1.009 -6.059 1.00 84.56 79 PRO A C 1
ATOM 582 O O . PRO A 1 79 ? 16.605 -1.989 -6.628 1.00 84.56 79 PRO A O 1
ATOM 585 N N . ASP A 1 80 ? 17.593 -1.065 -4.823 1.00 89.69 80 ASP A N 1
ATOM 586 C CA . ASP A 1 80 ? 17.706 -2.306 -4.048 1.00 89.69 80 ASP A CA 1
ATOM 587 C C . ASP A 1 80 ? 16.336 -2.810 -3.575 1.00 89.69 80 ASP A C 1
ATOM 589 O O . ASP A 1 80 ? 16.105 -4.014 -3.479 1.00 89.69 80 ASP A O 1
ATOM 593 N N . LYS A 1 81 ? 15.384 -1.894 -3.357 1.00 91.56 81 LYS A N 1
ATOM 594 C CA . LYS A 1 81 ? 14.027 -2.211 -2.891 1.00 91.56 81 LYS A CA 1
ATOM 595 C C . LYS A 1 81 ? 13.012 -2.387 -4.019 1.00 91.56 81 LYS A C 1
ATOM 597 O O . LYS A 1 81 ? 11.827 -2.586 -3.756 1.00 91.56 81 LYS A O 1
ATOM 602 N N . ARG A 1 82 ? 13.433 -2.359 -5.289 1.00 89.94 82 ARG A N 1
ATOM 603 C CA . ARG A 1 82 ? 12.490 -2.480 -6.415 1.00 89.94 82 ARG A CA 1
ATOM 604 C C . ARG A 1 82 ? 11.695 -3.784 -6.421 1.00 89.94 82 ARG A C 1
ATOM 606 O O . ARG A 1 82 ? 10.528 -3.766 -6.792 1.00 89.94 82 ARG A O 1
ATOM 613 N N . HIS A 1 83 ? 12.278 -4.898 -5.987 1.00 90.31 83 HIS A N 1
ATOM 614 C CA . HIS A 1 83 ? 11.537 -6.162 -5.898 1.00 90.31 83 HIS A CA 1
ATOM 615 C C . HIS A 1 83 ? 10.440 -6.104 -4.825 1.00 90.31 83 HIS A C 1
ATOM 617 O O . HIS A 1 83 ? 9.322 -6.553 -5.063 1.00 90.31 83 HIS A O 1
ATOM 623 N N . GLU A 1 84 ? 10.733 -5.493 -3.676 1.00 93.75 84 GLU A N 1
ATOM 624 C CA . GLU A 1 84 ? 9.757 -5.275 -2.602 1.00 93.75 84 GLU A CA 1
ATOM 625 C C . GLU A 1 84 ? 8.636 -4.324 -3.047 1.00 93.75 84 GLU A C 1
ATOM 627 O O . GLU A 1 84 ? 7.465 -4.585 -2.774 1.00 93.75 84 GLU A O 1
ATOM 632 N N . ALA A 1 85 ? 8.972 -3.267 -3.799 1.00 93.94 85 ALA A N 1
ATOM 633 C CA . ALA A 1 85 ? 7.988 -2.358 -4.390 1.00 93.94 85 ALA A CA 1
ATOM 634 C C . ALA A 1 85 ? 6.991 -3.105 -5.290 1.00 93.94 85 ALA A C 1
ATOM 636 O O . ALA A 1 85 ? 5.784 -2.892 -5.191 1.00 93.94 85 ALA A O 1
ATOM 637 N N . MET A 1 86 ? 7.490 -4.021 -6.127 1.00 93.00 86 MET A N 1
ATOM 638 C CA . MET A 1 86 ? 6.645 -4.823 -7.012 1.00 93.00 86 MET A CA 1
ATOM 639 C C . MET A 1 86 ? 5.663 -5.689 -6.214 1.00 93.00 86 MET A C 1
ATOM 641 O O . MET A 1 86 ? 4.468 -5.656 -6.482 1.00 93.00 86 MET A O 1
ATOM 645 N N . GLN A 1 87 ? 6.135 -6.388 -5.178 1.00 93.69 87 GLN A N 1
ATOM 646 C CA . GLN A 1 87 ? 5.276 -7.224 -4.327 1.00 93.69 87 GLN A CA 1
ATOM 647 C C . GLN A 1 87 ? 4.222 -6.412 -3.561 1.00 93.69 87 GLN A C 1
ATOM 649 O O . GLN A 1 87 ? 3.102 -6.875 -3.343 1.00 93.69 87 GLN A O 1
ATOM 654 N N . LEU A 1 88 ? 4.570 -5.204 -3.113 1.00 95.50 88 LEU A N 1
ATOM 655 C CA . LEU A 1 88 ? 3.625 -4.293 -2.466 1.00 95.50 88 LEU A CA 1
ATOM 656 C C . LEU A 1 88 ? 2.532 -3.844 -3.440 1.00 95.50 88 LEU A C 1
ATOM 658 O O . LEU A 1 88 ? 1.353 -3.890 -3.092 1.00 95.50 88 LEU A O 1
ATOM 662 N N . PHE A 1 89 ? 2.898 -3.480 -4.671 1.00 94.62 89 PHE A N 1
ATOM 663 C CA . PHE A 1 89 ? 1.910 -3.143 -5.688 1.00 94.62 89 PHE A CA 1
ATOM 664 C C . PHE A 1 89 ? 1.050 -4.341 -6.111 1.00 94.62 89 PHE A C 1
ATOM 666 O O . PHE A 1 89 ? -0.141 -4.159 -6.325 1.00 94.62 89 PHE A O 1
ATOM 673 N N . GLU A 1 90 ? 1.596 -5.558 -6.199 1.00 93.12 90 GLU A N 1
ATOM 674 C CA . GLU A 1 90 ? 0.822 -6.779 -6.492 1.00 93.12 90 GLU A CA 1
ATOM 675 C C . GLU A 1 90 ? -0.248 -7.036 -5.429 1.00 93.12 90 GLU A C 1
ATOM 677 O O . GLU A 1 90 ? -1.414 -7.274 -5.759 1.00 93.12 90 GLU A O 1
ATOM 682 N N . ARG A 1 91 ? 0.119 -6.921 -4.148 1.00 93.81 91 ARG A N 1
ATOM 683 C CA . ARG A 1 91 ? -0.830 -7.030 -3.033 1.00 93.81 91 ARG A CA 1
ATOM 684 C C . ARG A 1 91 ? -1.907 -5.947 -3.095 1.00 93.81 91 ARG A C 1
ATOM 686 O O . ARG A 1 91 ? -3.089 -6.276 -3.060 1.00 93.81 91 ARG A O 1
ATOM 693 N N . ALA A 1 92 ? -1.526 -4.688 -3.293 1.00 94.00 92 ALA A N 1
ATOM 694 C CA . ALA A 1 92 ? -2.489 -3.593 -3.373 1.00 94.00 92 ALA A CA 1
ATOM 695 C C . ALA A 1 92 ? -3.424 -3.732 -4.589 1.00 94.00 92 ALA A C 1
ATOM 697 O O . ALA A 1 92 ? -4.638 -3.574 -4.467 1.00 94.00 92 ALA A O 1
ATOM 698 N N . ALA A 1 93 ? -2.878 -4.091 -5.753 1.00 91.94 93 ALA A N 1
ATOM 699 C CA . ALA A 1 93 ? -3.641 -4.283 -6.981 1.00 91.94 93 ALA A CA 1
ATOM 700 C C . ALA A 1 93 ? -4.607 -5.468 -6.871 1.00 91.94 93 ALA A C 1
ATOM 702 O O . ALA A 1 93 ? -5.765 -5.339 -7.261 1.00 91.94 93 ALA A O 1
ATOM 703 N N . SER A 1 94 ? -4.173 -6.597 -6.298 1.00 90.12 94 SER A N 1
ATOM 704 C CA . SER A 1 94 ? -5.054 -7.751 -6.056 1.00 90.12 94 SER A CA 1
ATOM 705 C C . SER A 1 94 ? -6.193 -7.437 -5.079 1.00 90.12 94 SER A C 1
ATOM 707 O O . SER A 1 94 ? -7.284 -7.988 -5.221 1.00 90.12 94 SER A O 1
ATOM 709 N N . ALA A 1 95 ? -5.983 -6.496 -4.154 1.00 86.81 95 ALA A N 1
ATOM 710 C CA . ALA A 1 95 ? -7.015 -5.963 -3.268 1.00 86.81 95 ALA A CA 1
ATOM 71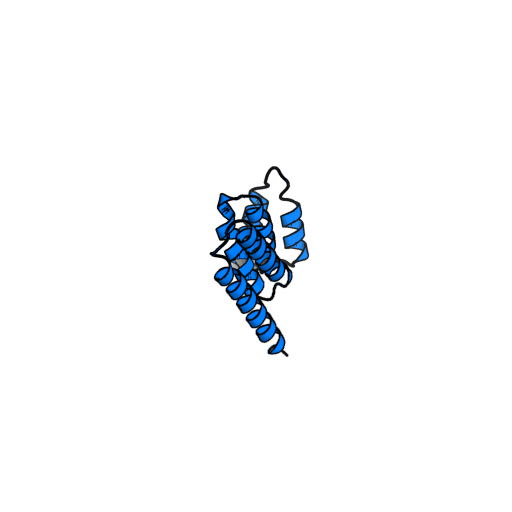1 C C . ALA A 1 95 ? -7.913 -4.885 -3.921 1.00 86.81 95 ALA A C 1
ATOM 713 O O . ALA A 1 95 ? -8.787 -4.332 -3.256 1.00 86.81 95 ALA A O 1
ATOM 714 N N . GLY A 1 96 ? -7.726 -4.591 -5.214 1.00 87.88 96 GLY A N 1
ATOM 715 C CA . GLY A 1 96 ? -8.563 -3.670 -5.990 1.00 87.88 96 GLY A CA 1
ATOM 716 C C . GLY A 1 96 ? -8.029 -2.240 -6.111 1.00 87.88 96 GLY A C 1
ATOM 717 O O . GLY A 1 96 ? -8.728 -1.382 -6.653 1.00 87.88 96 GLY A O 1
ATOM 718 N N . ASP A 1 97 ? -6.807 -1.952 -5.652 1.00 91.56 97 ASP A N 1
ATOM 719 C CA . ASP A 1 97 ? -6.206 -0.627 -5.821 1.00 91.56 97 ASP A CA 1
ATOM 720 C C . ASP A 1 97 ? -5.781 -0.398 -7.284 1.00 91.56 97 ASP A C 1
ATOM 722 O O . ASP A 1 97 ? -4.783 -0.932 -7.781 1.00 91.56 97 ASP A O 1
ATOM 726 N N . ALA A 1 98 ? -6.553 0.429 -7.991 1.00 89.50 98 ALA A N 1
ATOM 727 C CA . ALA A 1 98 ? -6.309 0.745 -9.395 1.00 89.50 98 ALA A CA 1
ATOM 728 C C . ALA A 1 98 ? -5.000 1.522 -9.625 1.00 89.50 98 ALA A C 1
ATOM 730 O O . ALA A 1 98 ? -4.382 1.382 -10.680 1.00 89.50 98 ALA A O 1
ATOM 731 N N . GLN A 1 99 ? -4.554 2.332 -8.662 1.00 91.00 99 GLN A N 1
ATOM 732 C CA . GLN A 1 99 ? -3.302 3.082 -8.788 1.00 91.00 99 GLN A CA 1
ATOM 733 C C . GLN A 1 99 ? -2.092 2.152 -8.633 1.00 91.00 99 GLN A C 1
ATOM 735 O O . GLN A 1 99 ? -1.111 2.285 -9.364 1.00 91.00 99 GLN A O 1
ATOM 740 N N . ALA A 1 100 ? -2.179 1.153 -7.754 1.00 92.62 100 ALA A N 1
ATOM 741 C CA . ALA A 1 100 ? -1.168 0.111 -7.631 1.00 92.62 100 ALA A CA 1
ATOM 742 C C . ALA A 1 100 ? -1.057 -0.745 -8.901 1.00 92.62 100 ALA A C 1
ATOM 744 O O . ALA A 1 100 ? 0.048 -1.035 -9.359 1.00 92.62 100 ALA A O 1
ATOM 745 N N . ALA A 1 101 ? -2.193 -1.082 -9.518 1.00 89.50 101 ALA A N 1
ATOM 746 C CA . ALA A 1 101 ? -2.230 -1.756 -10.815 1.00 89.50 101 ALA A CA 1
ATOM 747 C C 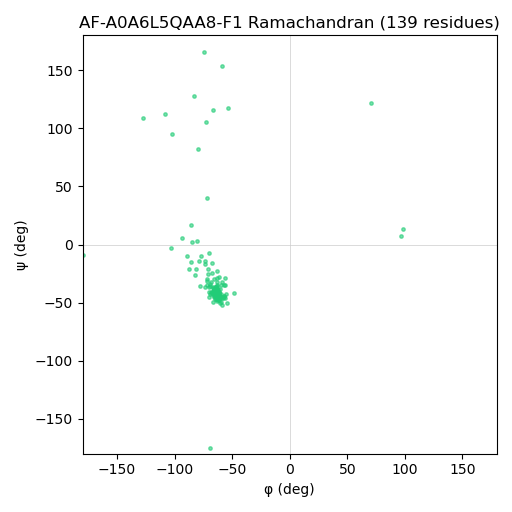. ALA A 1 101 ? -1.489 -0.965 -11.909 1.00 89.50 101 ALA A C 1
ATOM 749 O O . ALA A 1 101 ? -0.700 -1.536 -12.663 1.00 89.50 101 ALA A O 1
ATOM 750 N N . VAL A 1 102 ? -1.697 0.355 -11.971 1.00 90.25 102 VAL A N 1
ATOM 751 C CA . VAL A 1 102 ? -0.954 1.239 -12.885 1.00 90.25 102 VAL A CA 1
ATOM 752 C C . VAL A 1 102 ? 0.545 1.230 -12.560 1.00 90.25 102 VAL A C 1
ATOM 754 O O . VAL A 1 102 ? 1.365 1.146 -13.477 1.00 90.25 102 VAL A O 1
ATOM 757 N N . GLY A 1 103 ? 0.910 1.238 -11.274 1.00 89.88 103 GLY A N 1
ATOM 758 C CA . GLY A 1 103 ? 2.294 1.106 -10.811 1.00 89.88 103 GLY A CA 1
ATOM 759 C C . GLY A 1 103 ? 2.985 -0.165 -11.320 1.00 89.88 103 GLY A C 1
ATOM 760 O O . GLY A 1 103 ? 4.089 -0.082 -11.861 1.00 89.88 103 GLY A O 1
ATOM 761 N N . LEU A 1 104 ? 2.319 -1.326 -11.247 1.00 89.19 104 LEU A N 1
ATOM 762 C CA . LEU A 1 104 ? 2.849 -2.596 -11.775 1.00 89.19 104 LEU A CA 1
ATOM 763 C C . LEU A 1 104 ? 3.118 -2.547 -13.273 1.00 89.19 104 LEU A C 1
ATOM 765 O O . LEU A 1 104 ? 4.157 -3.019 -13.734 1.00 89.19 104 LEU A O 1
ATOM 769 N N . VAL A 1 105 ? 2.184 -1.978 -14.035 1.00 87.12 105 VAL A N 1
ATOM 770 C CA . VAL A 1 105 ? 2.340 -1.826 -15.485 1.00 87.12 105 VAL A CA 1
ATOM 771 C C . VAL A 1 105 ? 3.547 -0.939 -15.784 1.00 87.12 105 VAL A C 1
ATOM 773 O O . VAL A 1 105 ? 4.391 -1.319 -16.595 1.00 87.12 105 VAL A O 1
ATOM 776 N N . GLY A 1 106 ? 3.684 0.189 -15.079 1.00 87.69 106 GLY A N 1
ATOM 777 C CA . GLY A 1 106 ? 4.850 1.067 -15.189 1.00 87.69 106 GLY A CA 1
ATOM 778 C C . GLY A 1 106 ? 6.167 0.325 -14.948 1.00 87.69 106 GLY A C 1
ATOM 779 O O . GLY A 1 106 ? 7.059 0.360 -15.796 1.00 87.69 106 GLY A O 1
ATOM 780 N N . MET A 1 107 ? 6.258 -0.434 -13.854 1.00 86.88 107 MET A N 1
ATOM 781 C CA . MET A 1 107 ? 7.449 -1.227 -13.525 1.00 86.88 107 MET A CA 1
ATOM 782 C C . MET A 1 107 ? 7.769 -2.300 -14.572 1.00 86.88 107 MET A C 1
ATOM 784 O O . MET A 1 107 ? 8.934 -2.491 -14.931 1.00 86.88 107 MET A O 1
ATOM 788 N N . ALA A 1 108 ? 6.753 -2.996 -15.090 1.00 83.50 108 ALA A N 1
ATOM 789 C CA . ALA A 1 108 ? 6.933 -4.006 -16.129 1.00 83.50 108 ALA A CA 1
ATOM 790 C C . ALA A 1 108 ? 7.463 -3.387 -17.434 1.00 83.50 108 ALA A C 1
ATOM 792 O O . ALA A 1 108 ? 8.343 -3.961 -18.085 1.00 83.50 108 ALA A O 1
ATOM 793 N N . HIS A 1 109 ? 6.981 -2.194 -17.795 1.00 80.25 109 HIS A N 1
ATOM 794 C CA . HIS A 1 109 ? 7.475 -1.455 -18.954 1.00 80.25 109 HIS A CA 1
ATOM 795 C C . HIS A 1 109 ? 8.933 -1.014 -18.783 1.00 80.25 109 HIS A C 1
ATOM 797 O O . HIS A 1 109 ? 9.733 -1.240 -19.695 1.00 80.25 109 HIS A O 1
ATOM 803 N N . GLU A 1 110 ? 9.320 -0.467 -17.630 1.00 78.94 110 GLU A N 1
ATOM 804 C CA . GLU A 1 110 ? 10.716 -0.090 -17.361 1.00 78.94 110 GLU A CA 1
ATOM 805 C C . GLU A 1 110 ? 11.663 -1.300 -17.403 1.00 78.94 110 GLU A C 1
ATOM 807 O O . GLU A 1 110 ? 12.727 -1.247 -18.026 1.00 78.94 110 GLU A O 1
ATOM 812 N N . ALA A 1 111 ? 11.252 -2.431 -16.820 1.00 73.69 111 ALA A N 1
ATOM 813 C CA . ALA A 1 111 ? 12.013 -3.678 -16.880 1.00 73.69 111 ALA A CA 1
ATOM 814 C C . ALA A 1 111 ? 12.161 -4.208 -18.321 1.00 73.69 111 ALA A C 1
ATOM 816 O O . ALA A 1 111 ? 13.202 -4.766 -18.685 1.00 73.69 111 ALA A O 1
ATOM 817 N N . SER A 1 112 ? 11.139 -4.009 -19.162 1.00 66.25 112 SER A N 1
ATOM 818 C CA . SER A 1 112 ? 11.166 -4.382 -20.582 1.00 66.25 112 SER A CA 1
ATOM 819 C C . SER A 1 112 ? 12.074 -3.490 -21.428 1.00 66.25 112 SER A C 1
ATOM 821 O O . SER A 1 112 ? 12.749 -3.983 -22.330 1.00 66.25 112 SER A O 1
ATOM 823 N N . ALA A 1 113 ? 12.158 -2.197 -21.103 1.00 66.69 113 ALA A N 1
ATOM 824 C CA . ALA A 1 113 ? 13.077 -1.274 -21.757 1.00 66.69 113 ALA A CA 1
ATOM 825 C C . ALA A 1 113 ? 14.542 -1.593 -21.404 1.00 66.69 113 ALA A C 1
ATOM 827 O O . ALA A 1 113 ? 15.430 -1.430 -22.241 1.00 66.69 113 ALA A O 1
ATOM 828 N N . GLY A 1 114 ? 14.788 -2.095 -20.187 1.00 62.97 114 GLY A N 1
ATOM 829 C CA . GLY A 1 114 ? 16.115 -2.501 -19.715 1.00 62.97 114 GLY A CA 1
ATOM 830 C C . GLY A 1 114 ? 16.563 -3.907 -20.138 1.00 62.97 114 GLY A C 1
ATOM 831 O O . GLY A 1 114 ? 17.764 -4.148 -20.244 1.00 62.97 114 GLY A O 1
ATOM 832 N N . SER A 1 115 ? 15.640 -4.840 -20.408 1.00 56.25 115 SER A N 1
ATOM 833 C CA . SER A 1 115 ? 15.966 -6.232 -20.757 1.00 56.25 115 SER A CA 1
ATOM 834 C C . SER A 1 115 ? 15.280 -6.679 -22.054 1.00 56.25 115 SER A C 1
ATOM 836 O O . SER A 1 115 ? 14.078 -6.929 -22.111 1.00 56.25 115 SER A O 1
ATOM 838 N N . ARG A 1 116 ? 16.060 -6.847 -23.129 1.00 53.31 116 ARG A N 1
ATOM 839 C CA . ARG A 1 116 ? 15.578 -7.325 -24.442 1.00 53.31 116 ARG A CA 1
ATOM 840 C C . ARG A 1 116 ? 15.212 -8.826 -24.470 1.00 53.31 116 ARG A C 1
ATOM 842 O O . ARG A 1 116 ? 15.514 -9.498 -25.449 1.00 53.31 116 ARG A O 1
ATOM 849 N N . GLY A 1 117 ? 14.584 -9.383 -23.430 1.00 50.97 117 GLY A N 1
ATOM 850 C CA . GLY A 1 117 ? 14.186 -10.801 -23.478 1.00 50.97 117 GLY A CA 1
ATOM 851 C C . GLY A 1 117 ? 13.458 -11.419 -22.281 1.00 50.97 117 GLY A C 1
ATOM 852 O O . GLY A 1 117 ? 12.972 -12.535 -22.420 1.00 50.97 117 GLY A O 1
ATOM 853 N N . GLY A 1 118 ? 13.339 -10.744 -21.131 1.00 52.34 118 GLY A N 1
ATOM 854 C CA . GLY A 1 118 ? 12.703 -11.320 -19.927 1.00 52.34 118 GLY A CA 1
ATOM 855 C C . GLY A 1 118 ? 11.274 -10.841 -19.631 1.00 52.34 118 GLY A C 1
ATOM 856 O O . GLY A 1 118 ? 10.662 -11.283 -18.663 1.00 52.34 118 GLY A O 1
ATOM 857 N N . SER A 1 119 ? 10.735 -9.915 -20.429 1.00 55.12 119 SER A N 1
ATOM 858 C CA . SER A 1 119 ? 9.638 -9.023 -20.016 1.00 55.12 119 SER A CA 1
ATOM 859 C C . SER A 1 119 ? 8.216 -9.562 -20.171 1.00 55.12 119 SER A C 1
ATOM 861 O O . SER A 1 119 ? 7.289 -9.004 -19.582 1.00 55.12 119 SER A O 1
ATOM 863 N N . ALA A 1 120 ? 8.018 -10.642 -20.929 1.00 58.28 120 ALA A N 1
ATOM 864 C CA . ALA A 1 120 ? 6.680 -11.181 -21.166 1.00 58.28 120 ALA A CA 1
ATOM 865 C C . ALA A 1 120 ? 6.031 -11.689 -19.865 1.00 58.28 120 ALA A C 1
ATOM 867 O O . ALA A 1 120 ? 4.848 -11.459 -19.643 1.00 58.28 120 ALA A O 1
ATOM 868 N N . GLY A 1 121 ? 6.803 -12.312 -18.967 1.00 61.16 121 GLY A N 1
ATOM 869 C CA . GLY A 1 121 ? 6.272 -12.877 -17.721 1.00 61.16 121 GLY A CA 1
ATOM 870 C C . GLY A 1 121 ? 5.722 -11.827 -16.750 1.00 61.16 121 GLY A C 1
ATOM 871 O O . GLY A 1 121 ? 4.620 -11.990 -16.233 1.00 61.16 121 GLY A O 1
ATOM 872 N N . ALA A 1 122 ? 6.445 -10.721 -16.546 1.00 63.62 122 ALA A N 1
ATOM 873 C CA . ALA A 1 122 ? 6.032 -9.659 -15.624 1.00 63.62 122 ALA A CA 1
ATOM 874 C C . ALA A 1 122 ? 4.781 -8.911 -16.120 1.00 63.62 122 ALA A C 1
ATOM 876 O O . ALA A 1 122 ? 3.848 -8.682 -15.354 1.00 63.62 122 ALA A O 1
ATOM 877 N N . ALA A 1 123 ? 4.716 -8.597 -17.419 1.00 65.94 123 ALA A N 1
ATOM 878 C CA . ALA A 1 123 ? 3.548 -7.953 -18.018 1.00 65.94 123 ALA A CA 1
ATOM 879 C C . ALA A 1 123 ? 2.302 -8.858 -17.995 1.00 65.94 123 ALA A C 1
ATOM 881 O O . ALA A 1 123 ? 1.191 -8.384 -17.744 1.00 65.94 123 ALA A O 1
ATOM 882 N N . LEU A 1 124 ? 2.475 -10.167 -18.216 1.00 69.12 124 LEU A N 1
ATOM 883 C CA . LEU A 1 124 ? 1.390 -11.146 -18.117 1.00 69.12 124 LEU A CA 1
ATOM 884 C C . LEU A 1 124 ? 0.886 -11.294 -16.676 1.00 69.12 124 LEU A C 1
ATOM 886 O O . LEU A 1 124 ? -0.325 -11.343 -16.470 1.00 69.12 124 LEU A O 1
ATOM 890 N N . ASN A 1 125 ? 1.784 -11.302 -15.686 1.00 73.12 125 ASN A N 1
ATOM 891 C CA . ASN A 1 125 ? 1.403 -11.328 -14.273 1.00 73.12 125 ASN A CA 1
ATOM 892 C C . ASN A 1 125 ? 0.637 -10.065 -13.871 1.00 73.12 125 ASN A C 1
ATOM 894 O O . ASN A 1 125 ? -0.447 -10.182 -13.307 1.00 73.12 125 ASN A O 1
ATOM 898 N N . ALA A 1 126 ? 1.121 -8.876 -14.241 1.00 70.75 126 ALA A N 1
ATOM 899 C CA . ALA A 1 126 ? 0.401 -7.627 -13.989 1.00 70.75 126 ALA A CA 1
ATOM 900 C C . ALA A 1 126 ? -0.993 -7.646 -14.640 1.00 70.75 126 ALA A C 1
ATOM 902 O O . ALA A 1 126 ? -1.994 -7.360 -13.989 1.00 70.75 126 ALA A O 1
ATOM 903 N N . SER A 1 127 ? -1.080 -8.081 -15.902 1.00 73.56 127 SER A N 1
ATOM 904 C CA . SER A 1 127 ? -2.356 -8.207 -16.620 1.00 73.56 127 SER A CA 1
ATOM 905 C C . SER A 1 127 ? -3.314 -9.184 -15.936 1.00 73.56 127 SER A C 1
ATOM 907 O O . SER A 1 127 ? -4.519 -8.937 -15.880 1.00 73.56 127 SER A O 1
ATOM 909 N N . ARG A 1 128 ? -2.792 -10.292 -15.400 1.00 79.75 128 ARG A N 1
ATOM 910 C CA . ARG A 1 128 ? -3.573 -11.277 -14.653 1.00 79.75 128 ARG A CA 1
ATOM 911 C C . ARG A 1 128 ? -4.103 -10.698 -13.346 1.00 79.75 128 ARG A C 1
ATOM 913 O O . ARG A 1 128 ? -5.300 -10.813 -13.112 1.00 79.75 128 ARG A O 1
ATOM 920 N N . VAL A 1 129 ? -3.252 -10.055 -12.546 1.00 78.00 129 VAL A N 1
ATOM 921 C CA . VAL A 1 129 ? -3.647 -9.435 -11.269 1.00 78.00 129 VAL A CA 1
ATOM 922 C C . VAL A 1 129 ? -4.720 -8.372 -11.499 1.00 78.00 129 VAL A C 1
ATOM 924 O O . VAL A 1 129 ? -5.726 -8.354 -10.799 1.00 78.00 129 VAL A O 1
ATOM 927 N N . ILE A 1 130 ? -4.566 -7.544 -12.536 1.00 73.75 130 ILE A N 1
ATOM 928 C CA . ILE A 1 130 ? -5.558 -6.527 -12.915 1.00 73.75 130 ILE A CA 1
ATOM 929 C C . ILE A 1 130 ? -6.880 -7.171 -13.331 1.00 73.75 130 ILE A C 1
ATOM 931 O O . ILE A 1 130 ? -7.949 -6.717 -12.925 1.00 73.75 130 ILE A O 1
ATOM 935 N N . LYS A 1 131 ? -6.821 -8.235 -14.139 1.00 75.94 131 LYS A N 1
ATOM 936 C CA . LYS A 1 131 ? -8.016 -8.955 -14.577 1.00 75.94 131 LYS A CA 1
ATOM 937 C C . LYS A 1 131 ? -8.746 -9.580 -13.393 1.00 75.94 131 LYS A C 1
ATOM 939 O O . LYS A 1 131 ? -9.957 -9.421 -13.304 1.00 75.94 131 LYS A O 1
ATOM 944 N N . GLU A 1 132 ? -8.016 -10.259 -12.509 1.00 75.38 132 GLU A N 1
ATOM 945 C CA . GLU A 1 132 ? -8.559 -10.874 -11.298 1.00 75.38 132 GLU A CA 1
ATOM 946 C C . GLU A 1 132 ? -9.219 -9.807 -10.421 1.00 75.38 132 GLU A C 1
ATOM 948 O O . GLU A 1 132 ? -10.412 -9.925 -10.154 1.00 75.38 132 GLU A O 1
ATOM 953 N N . ALA A 1 133 ? -8.518 -8.712 -10.112 1.00 69.12 133 ALA A N 1
ATOM 954 C CA . ALA A 1 133 ? -9.053 -7.589 -9.343 1.00 69.12 133 ALA A CA 1
ATOM 955 C C . ALA A 1 133 ? -10.333 -6.993 -9.957 1.00 69.12 133 ALA A C 1
ATOM 957 O O . ALA A 1 133 ? -11.307 -6.741 -9.245 1.00 69.12 133 ALA A O 1
ATOM 958 N N . ALA A 1 134 ? -10.372 -6.821 -11.283 1.00 67.75 134 ALA A N 1
ATOM 959 C CA . ALA A 1 134 ? -11.556 -6.334 -11.988 1.00 67.75 134 ALA A CA 1
ATOM 960 C C . ALA A 1 134 ? -12.746 -7.301 -11.871 1.00 67.75 134 ALA A C 1
ATOM 962 O O . ALA A 1 134 ? -13.876 -6.859 -11.672 1.00 67.75 134 ALA A O 1
ATOM 963 N N . THR A 1 135 ? -12.511 -8.615 -11.958 1.00 67.12 135 THR A N 1
ATOM 964 C CA . THR A 1 135 ? -13.566 -9.623 -11.759 1.00 67.12 135 THR A CA 1
ATOM 965 C C . THR A 1 135 ? -14.063 -9.697 -10.319 1.00 67.12 135 THR A C 1
ATOM 967 O O . THR A 1 135 ? -15.272 -9.793 -10.121 1.00 67.12 135 THR A O 1
ATOM 970 N N . THR A 1 136 ? -13.182 -9.622 -9.316 1.00 63.22 136 THR A N 1
ATOM 971 C CA . THR A 1 136 ? -13.589 -9.659 -7.901 1.00 63.22 136 THR A CA 1
ATOM 972 C C . THR A 1 136 ? -14.482 -8.471 -7.556 1.00 63.22 136 THR A C 1
ATOM 974 O O . THR A 1 136 ? -15.478 -8.631 -6.856 1.00 63.22 136 THR A O 1
ATOM 977 N N . ASN A 1 137 ? -14.178 -7.295 -8.112 1.00 57.72 137 ASN A N 1
ATOM 978 C CA . ASN A 1 137 ? -14.966 -6.084 -7.895 1.00 57.72 137 ASN A CA 1
ATOM 979 C C . ASN A 1 137 ? -16.345 -6.134 -8.591 1.00 57.72 137 ASN A C 1
ATOM 981 O O . ASN A 1 137 ? -17.290 -5.503 -8.137 1.00 57.72 137 ASN A O 1
ATOM 985 N N . TYR A 1 138 ? -16.487 -6.917 -9.668 1.00 53.38 138 TYR A N 1
ATOM 986 C CA . TYR A 1 138 ? -17.756 -7.079 -10.396 1.00 53.38 138 TYR A CA 1
ATOM 987 C C . TYR A 1 138 ? -18.719 -8.088 -9.743 1.00 53.38 138 TYR A C 1
ATOM 989 O O . TYR A 1 138 ? -19.915 -8.054 -10.015 1.00 53.38 138 TYR A O 1
ATOM 997 N N . LEU A 1 139 ? -18.212 -8.995 -8.901 1.00 50.28 139 LEU A N 1
ATOM 998 C CA . LEU A 1 139 ? -19.009 -10.017 -8.204 1.00 50.28 139 LEU A CA 1
ATOM 999 C C . LEU A 1 139 ? -19.554 -9.551 -6.843 1.00 50.28 139 LEU A C 1
ATOM 1001 O O . LEU A 1 139 ? -20.362 -10.255 -6.245 1.00 50.28 139 LEU A O 1
ATOM 1005 N N . ALA A 1 140 ? -19.117 -8.394 -6.342 1.00 47.97 140 ALA A N 1
ATOM 1006 C CA . ALA A 1 140 ? -19.492 -7.870 -5.028 1.00 47.97 140 ALA A CA 1
ATOM 1007 C C . ALA A 1 140 ? -20.808 -7.051 -5.014 1.00 47.97 140 ALA A C 1
ATOM 1009 O O . ALA A 1 140 ? -21.050 -6.316 -4.055 1.00 47.97 140 ALA A O 1
ATOM 1010 N N . HIS A 1 141 ? -21.653 -7.170 -6.045 1.00 44.03 141 HIS A N 1
ATOM 1011 C CA . HIS A 1 141 ? -22.945 -6.478 -6.159 1.00 44.03 141 HIS A CA 1
ATOM 1012 C C . HIS A 1 141 ? -24.132 -7.442 -6.164 1.00 44.03 141 HIS A C 1
ATOM 1014 O O . HIS A 1 141 ? -24.090 -8.428 -6.934 1.00 44.03 141 HIS A O 1
#

Organism: NCBI:txid2666081

Mean predicted aligned error: 12.01 Å

Solvent-accessible surface area (backbone atoms only — not comparable to full-atom values): 7561 Å² total; per-residue (Å²): 127,65,65,65,55,54,52,51,52,51,52,51,52,50,51,51,52,52,51,53,52,53,55,59,59,60,59,71,76,54,83,70,58,65,68,58,48,52,52,42,50,67,64,41,46,97,85,59,35,68,71,43,50,48,51,37,48,53,35,28,74,75,63,37,37,62,28,19,28,58,52,16,61,56,24,58,78,36,80,89,36,37,68,58,16,49,56,26,14,51,52,8,14,52,72,54,31,66,67,19,40,53,50,43,50,52,52,30,51,55,50,34,76,75,34,99,80,71,36,68,62,54,46,50,50,43,52,46,38,48,50,51,20,55,52,57,66,66,67,77,114